Protein AF-A0A968GTZ2-F1 (afdb_monome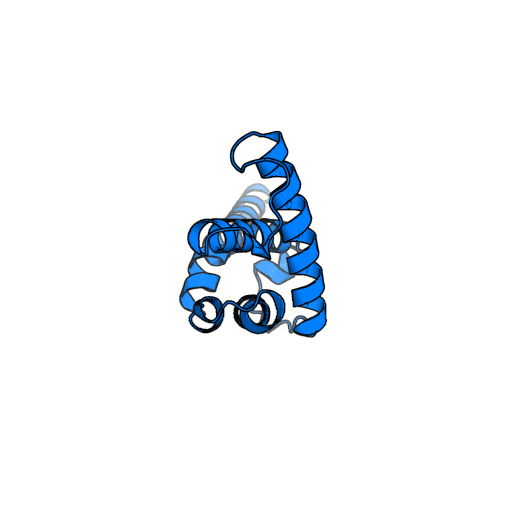r_lite)

Structure (mmCIF, N/CA/C/O backbone):
data_AF-A0A968GTZ2-F1
#
_entry.id   AF-A0A968GTZ2-F1
#
loop_
_atom_site.group_PDB
_atom_site.id
_atom_site.type_symbol
_atom_site.label_atom_id
_atom_site.label_alt_id
_atom_site.label_comp_id
_atom_site.label_asym_id
_atom_site.label_entity_id
_atom_site.label_seq_id
_atom_site.pdbx_PDB_ins_code
_atom_site.Cartn_x
_atom_site.Cartn_y
_atom_site.Cartn_z
_atom_site.occupancy
_atom_site.B_iso_or_equiv
_atom_site.auth_seq_id
_atom_site.auth_comp_id
_atom_site.auth_asym_id
_atom_site.auth_atom_id
_atom_site.pdbx_PDB_model_num
ATOM 1 N N . MET A 1 1 ? 6.478 -4.112 -21.684 1.00 67.38 1 MET A N 1
ATOM 2 C CA . MET A 1 1 ?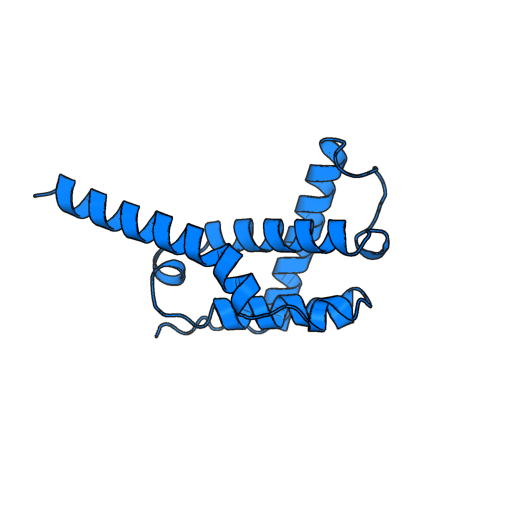 5.601 -3.936 -20.513 1.00 67.38 1 MET A CA 1
ATOM 3 C C . MET A 1 1 ? 5.229 -5.299 -19.947 1.00 67.38 1 MET A C 1
ATOM 5 O O . MET A 1 1 ? 4.603 -6.081 -20.654 1.00 67.38 1 MET A O 1
ATOM 9 N N . ILE A 1 2 ? 5.648 -5.604 -18.718 1.00 79.19 2 ILE A N 1
ATOM 10 C CA . ILE A 1 2 ? 5.171 -6.795 -18.001 1.00 79.19 2 ILE A CA 1
ATOM 11 C C . ILE A 1 2 ? 3.845 -6.413 -17.343 1.00 79.19 2 ILE A C 1
ATOM 13 O O . ILE A 1 2 ? 3.780 -5.457 -16.573 1.00 79.19 2 ILE A O 1
ATOM 17 N N . GLU A 1 3 ? 2.774 -7.129 -17.666 1.00 84.31 3 GLU A N 1
ATOM 18 C CA . GLU A 1 3 ? 1.468 -6.890 -17.057 1.00 84.31 3 GLU A CA 1
ATOM 19 C C . GLU A 1 3 ? 1.305 -7.760 -15.810 1.00 84.31 3 GLU A C 1
ATOM 21 O O . GLU A 1 3 ? 1.295 -8.992 -15.888 1.00 84.31 3 GLU A O 1
ATOM 26 N N . ILE A 1 4 ? 1.154 -7.120 -14.651 1.00 89.25 4 ILE A N 1
ATOM 27 C CA . ILE A 1 4 ? 0.819 -7.810 -13.409 1.00 89.25 4 ILE A CA 1
ATOM 28 C C . ILE A 1 4 ? -0.663 -8.178 -13.486 1.00 89.25 4 ILE A C 1
ATOM 30 O O . ILE A 1 4 ? -1.545 -7.317 -13.434 1.00 89.25 4 ILE A O 1
ATOM 34 N N . LYS A 1 5 ? -0.937 -9.477 -13.618 1.00 90.31 5 LYS A N 1
ATOM 35 C CA . LYS A 1 5 ? -2.290 -10.034 -13.735 1.00 90.31 5 LYS A CA 1
ATOM 36 C C . LYS A 1 5 ? -2.937 -10.210 -12.362 1.00 90.31 5 LYS A C 1
ATOM 38 O O . LYS A 1 5 ? -3.133 -11.329 -11.897 1.00 90.31 5 LYS A O 1
ATOM 43 N N . ILE A 1 6 ? -3.260 -9.094 -11.714 1.00 92.44 6 ILE A N 1
ATOM 44 C CA . ILE A 1 6 ? -4.011 -9.065 -10.456 1.00 92.44 6 ILE A CA 1
ATOM 45 C C . ILE A 1 6 ? -5.239 -8.168 -10.603 1.00 92.44 6 ILE A C 1
ATOM 47 O O . ILE A 1 6 ? -5.177 -7.095 -11.200 1.00 92.44 6 ILE A O 1
ATOM 51 N N . THR A 1 7 ? -6.372 -8.616 -10.066 1.00 94.75 7 THR A N 1
ATOM 52 C CA . THR A 1 7 ? -7.580 -7.785 -10.023 1.00 94.75 7 THR A CA 1
ATOM 53 C C . THR A 1 7 ? -7.464 -6.737 -8.915 1.00 94.75 7 THR A C 1
ATOM 55 O O . THR A 1 7 ? -6.766 -6.951 -7.920 1.00 94.75 7 THR A O 1
ATOM 58 N N . ILE A 1 8 ? -8.182 -5.618 -9.050 1.00 95.38 8 ILE A N 1
ATOM 59 C CA . ILE A 1 8 ? -8.231 -4.595 -7.994 1.00 95.38 8 ILE A CA 1
ATOM 60 C C . ILE A 1 8 ? -8.798 -5.170 -6.693 1.00 95.38 8 ILE A C 1
ATOM 62 O O . ILE A 1 8 ? -8.288 -4.843 -5.628 1.00 95.38 8 ILE A O 1
ATOM 66 N N . ASP A 1 9 ? -9.775 -6.076 -6.757 1.00 95.31 9 ASP A N 1
ATOM 67 C CA . ASP A 1 9 ? -10.355 -6.696 -5.560 1.00 95.31 9 ASP A CA 1
ATOM 68 C C . ASP A 1 9 ? -9.339 -7.582 -4.823 1.00 95.31 9 ASP A C 1
ATOM 70 O O . ASP A 1 9 ? -9.235 -7.533 -3.596 1.00 95.31 9 ASP A O 1
ATOM 74 N N . THR A 1 10 ? -8.526 -8.348 -5.559 1.00 96.50 10 THR A N 1
ATOM 75 C CA . THR A 1 10 ? -7.441 -9.145 -4.966 1.00 96.50 10 THR A CA 1
ATOM 76 C C . THR A 1 10 ? -6.370 -8.248 -4.344 1.00 96.50 10 THR A C 1
ATOM 78 O O . THR A 1 10 ? -5.948 -8.488 -3.212 1.00 96.50 10 THR A O 1
ATOM 81 N N . ALA A 1 11 ? -5.955 -7.194 -5.052 1.00 96.62 11 ALA A N 1
ATOM 82 C CA . ALA A 1 11 ? -4.983 -6.231 -4.540 1.00 96.62 11 ALA A CA 1
ATOM 83 C C . ALA A 1 11 ? -5.508 -5.495 -3.294 1.00 96.62 11 ALA A C 1
ATOM 85 O O . ALA A 1 11 ? -4.766 -5.280 -2.338 1.00 96.62 11 ALA A O 1
ATOM 86 N N . LEU A 1 12 ? -6.802 -5.170 -3.269 1.00 97.25 12 LEU A N 1
ATOM 87 C CA . LEU A 1 12 ? -7.481 -4.537 -2.142 1.00 97.25 12 LEU A CA 1
ATOM 88 C C . LEU A 1 12 ? -7.523 -5.452 -0.920 1.00 97.25 12 LEU A C 1
ATOM 90 O O . LEU A 1 12 ? -7.217 -5.000 0.182 1.00 97.25 12 LEU A O 1
ATOM 94 N N . SER A 1 13 ? -7.846 -6.735 -1.102 1.00 97.00 13 SER A N 1
ATOM 95 C CA . SER A 1 13 ? -7.802 -7.714 -0.011 1.00 97.00 13 SER A CA 1
ATOM 96 C C . SER A 1 13 ? -6.397 -7.816 0.586 1.00 97.00 13 SER A C 1
ATOM 98 O O . SER A 1 13 ? -6.245 -7.752 1.806 1.00 97.00 13 SER A O 1
ATOM 100 N N . LEU A 1 14 ? -5.370 -7.910 -0.267 1.00 96.31 14 LEU A N 1
ATOM 101 C CA . LEU A 1 14 ? -3.974 -7.954 0.170 1.00 96.31 14 LEU A CA 1
ATOM 102 C C . LEU A 1 14 ? -3.597 -6.691 0.955 1.00 96.31 14 LEU A C 1
ATOM 104 O O . LEU A 1 14 ? -3.032 -6.784 2.045 1.00 96.31 14 LEU A O 1
ATOM 108 N N . LEU A 1 15 ? -3.949 -5.515 0.429 1.00 97.31 15 LEU A N 1
ATOM 109 C CA . LEU A 1 15 ? -3.671 -4.242 1.083 1.00 97.31 15 LEU A CA 1
ATOM 110 C C . LEU A 1 15 ? -4.354 -4.159 2.452 1.00 97.31 15 LEU A C 1
ATOM 112 O O . LEU A 1 15 ? -3.705 -3.790 3.424 1.00 97.31 15 LEU A O 1
ATOM 116 N N . LEU A 1 16 ? -5.625 -4.551 2.566 1.00 97.50 16 LEU A N 1
ATOM 117 C CA . LEU A 1 16 ? -6.355 -4.537 3.838 1.00 97.50 16 LEU A CA 1
ATOM 118 C C . LEU A 1 16 ? -5.712 -5.438 4.895 1.00 97.50 16 LEU A C 1
ATOM 120 O O . LEU A 1 16 ? -5.664 -5.071 6.071 1.00 97.50 16 LEU A O 1
ATOM 124 N N . ASP A 1 17 ? -5.208 -6.604 4.506 1.00 96.62 17 ASP A N 1
ATOM 125 C CA . ASP A 1 17 ? -4.538 -7.504 5.444 1.00 96.62 17 ASP A CA 1
ATOM 126 C C . ASP A 1 17 ? -3.188 -6.946 5.899 1.00 96.62 17 ASP A C 1
ATOM 128 O O . ASP A 1 17 ? -2.878 -6.982 7.096 1.00 96.62 17 ASP A O 1
ATOM 132 N N . ARG A 1 18 ? -2.433 -6.324 4.985 1.00 96.94 18 ARG A N 1
ATOM 133 C CA . ARG A 1 18 ? -1.208 -5.584 5.326 1.00 96.94 18 ARG A CA 1
ATOM 134 C C . ARG A 1 18 ? -1.498 -4.398 6.242 1.00 96.94 18 ARG A C 1
ATOM 136 O O . ARG A 1 18 ? -0.822 -4.244 7.255 1.00 96.94 18 ARG A O 1
ATOM 143 N N . MET A 1 19 ? -2.572 -3.656 5.984 1.00 97.75 19 MET A N 1
ATOM 144 C CA . MET A 1 19 ? -3.029 -2.561 6.838 1.00 97.75 19 MET A CA 1
ATOM 145 C C . MET A 1 19 ? -3.382 -3.039 8.253 1.00 97.75 19 MET A C 1
ATOM 147 O O . MET A 1 19 ? -2.976 -2.432 9.243 1.00 97.75 19 MET A O 1
ATOM 151 N N . LYS A 1 20 ? -4.110 -4.153 8.393 1.00 96.62 20 LYS A N 1
ATOM 152 C CA . LYS A 1 20 ? -4.428 -4.723 9.716 1.00 96.62 20 LYS A CA 1
ATOM 153 C C . LYS A 1 20 ? -3.173 -5.173 10.462 1.00 96.62 20 LYS A C 1
ATOM 155 O O . LYS A 1 20 ? -3.120 -5.050 11.687 1.00 96.62 20 LYS A O 1
ATOM 160 N N . PHE A 1 21 ? -2.190 -5.725 9.753 1.00 96.00 21 PHE A N 1
ATOM 161 C CA . PHE A 1 21 ? -0.908 -6.103 10.340 1.00 96.00 21 PHE A CA 1
ATOM 162 C C . PHE A 1 21 ? -0.142 -4.872 10.841 1.00 96.00 21 PHE A C 1
ATOM 164 O O . PHE A 1 21 ? 0.242 -4.829 12.011 1.00 96.00 21 PHE A O 1
ATOM 171 N N . GLU A 1 22 ? -0.015 -3.846 10.001 1.00 97.06 22 GLU A N 1
ATOM 172 C CA . GLU A 1 22 ? 0.660 -2.591 10.336 1.00 97.06 22 GLU A CA 1
ATOM 173 C C . GLU A 1 22 ? -0.024 -1.865 11.505 1.00 97.06 22 GLU A C 1
ATOM 175 O O . GLU A 1 22 ? 0.639 -1.393 12.429 1.00 97.06 22 GLU A O 1
ATOM 180 N N . LEU A 1 23 ? -1.363 -1.858 11.546 1.00 97.44 23 LEU A N 1
ATOM 181 C CA . LEU A 1 23 ? -2.126 -1.311 12.672 1.00 97.44 23 LEU A CA 1
ATOM 182 C C . LEU A 1 23 ? -1.730 -1.976 13.994 1.00 97.44 23 LEU A C 1
ATOM 184 O O . LEU A 1 23 ? -1.453 -1.289 14.978 1.00 97.44 23 LEU A O 1
ATOM 188 N N . LYS A 1 24 ? -1.681 -3.313 14.015 1.00 96.56 24 LYS A N 1
ATOM 189 C CA . LYS A 1 24 ? -1.284 -4.076 15.205 1.00 96.56 24 LYS A CA 1
ATOM 190 C C . LYS A 1 24 ? 0.148 -3.749 15.620 1.00 96.56 24 LYS A C 1
ATOM 192 O O . LYS A 1 24 ? 0.421 -3.661 16.815 1.00 96.56 24 LYS A O 1
ATOM 197 N N . LEU A 1 25 ? 1.056 -3.575 14.661 1.00 96.00 25 LEU A N 1
ATOM 198 C CA . LEU A 1 25 ? 2.453 -3.240 14.925 1.00 96.00 25 LEU A CA 1
ATOM 199 C C . LEU A 1 25 ? 2.587 -1.838 15.538 1.00 96.00 25 LEU A C 1
ATOM 201 O O . LEU A 1 25 ? 3.179 -1.695 16.608 1.00 96.00 25 LEU A O 1
ATOM 205 N N . ARG A 1 26 ? 1.938 -0.829 14.947 1.00 96.19 26 ARG A N 1
ATOM 206 C CA . ARG A 1 26 ? 1.922 0.548 15.474 1.00 96.19 26 ARG A CA 1
ATOM 207 C C . ARG A 1 26 ? 1.246 0.663 16.835 1.00 96.19 26 ARG A C 1
ATOM 209 O O . ARG A 1 26 ? 1.685 1.453 17.668 1.00 96.19 26 ARG A O 1
ATOM 216 N N . GLN A 1 27 ? 0.200 -0.127 17.082 1.00 96.31 27 GLN A N 1
ATOM 217 C CA . GLN A 1 27 ? -0.425 -0.211 18.403 1.00 96.31 27 GLN A CA 1
ATOM 218 C C . GLN A 1 27 ? 0.549 -0.775 19.434 1.00 96.31 27 GLN A C 1
ATOM 220 O O . GLN A 1 27 ? 0.766 -0.141 20.462 1.00 96.31 27 GLN A O 1
ATOM 225 N N . LYS A 1 28 ? 1.213 -1.900 19.133 1.00 96.06 28 LYS A N 1
ATOM 226 C CA . LYS A 1 28 ? 2.227 -2.497 20.021 1.00 96.06 28 LYS A CA 1
ATOM 227 C C . LYS A 1 28 ? 3.373 -1.537 20.351 1.00 96.06 28 LYS A C 1
ATOM 229 O O . LYS A 1 28 ? 3.879 -1.568 21.465 1.00 96.06 28 LYS A O 1
ATOM 234 N N . GLN A 1 29 ? 3.762 -0.686 19.405 1.00 95.56 29 GLN A N 1
ATOM 235 C CA . GLN A 1 29 ? 4.807 0.328 19.590 1.00 95.56 29 GLN A CA 1
ATOM 236 C C . GLN A 1 29 ? 4.322 1.596 20.315 1.00 95.56 29 GLN A C 1
ATOM 238 O O . GLN A 1 29 ? 5.119 2.493 20.570 1.00 95.56 29 GLN A O 1
ATOM 243 N N . GLY A 1 30 ? 3.028 1.707 20.631 1.00 93.56 30 GLY A N 1
ATOM 244 C CA . GLY A 1 30 ? 2.449 2.886 21.281 1.00 93.56 30 GLY A CA 1
ATOM 245 C C . GLY A 1 30 ? 2.254 4.098 20.363 1.00 93.56 30 GLY A C 1
ATOM 246 O O . GLY A 1 30 ? 1.849 5.153 20.843 1.00 93.56 30 GLY A O 1
ATOM 247 N N . VAL A 1 31 ? 2.495 3.959 19.053 1.00 94.31 31 VAL A N 1
ATOM 248 C CA . VAL A 1 31 ? 2.291 5.026 18.053 1.00 94.31 31 VAL A CA 1
ATOM 249 C C . VAL A 1 31 ? 0.801 5.309 17.858 1.00 94.31 31 VAL A C 1
ATOM 251 O O . VAL A 1 31 ? 0.390 6.458 17.711 1.00 94.31 31 VAL A O 1
ATOM 254 N N . LEU A 1 32 ? -0.022 4.257 17.878 1.00 93.75 32 LEU A N 1
ATOM 255 C CA . LEU A 1 32 ? -1.480 4.350 17.830 1.00 93.75 32 LEU A CA 1
ATOM 256 C C . LEU A 1 32 ? -2.089 3.789 19.114 1.00 93.75 32 LEU A C 1
ATOM 258 O O . LEU A 1 32 ? -1.567 2.845 19.709 1.00 93.75 32 LEU A O 1
ATOM 262 N N . LYS A 1 33 ? -3.233 4.343 19.535 1.00 91.25 33 LYS A N 1
ATOM 263 C CA . LYS A 1 33 ? -3.945 3.831 20.713 1.00 91.25 33 LYS A CA 1
ATOM 264 C C . LYS A 1 33 ? -4.396 2.389 20.475 1.00 91.25 33 LYS A C 1
ATOM 266 O O . LYS A 1 33 ? -4.917 2.050 19.408 1.00 91.25 33 LYS A O 1
ATOM 271 N N . HIS A 1 34 ? -4.227 1.561 21.500 1.00 90.69 34 HIS A N 1
ATOM 272 C CA . HIS A 1 34 ? -4.693 0.179 21.498 1.00 90.69 34 HIS A CA 1
ATOM 273 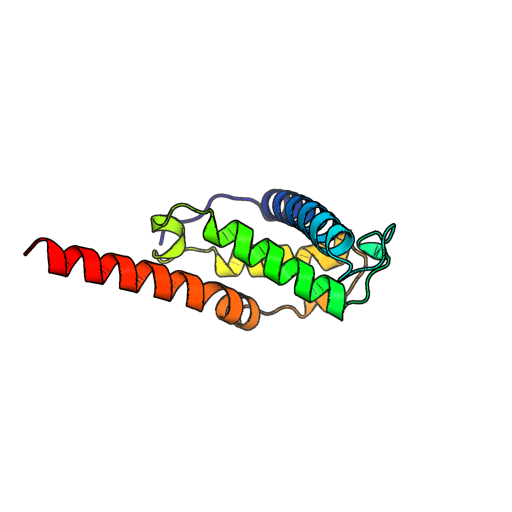C C . HIS A 1 34 ? -6.218 0.106 21.339 1.00 90.69 34 HIS A C 1
ATOM 275 O O . HIS A 1 34 ? -6.946 0.975 21.816 1.00 90.69 34 HIS A O 1
ATOM 281 N N . GLY A 1 35 ? -6.695 -0.945 20.669 1.00 89.00 35 GLY A N 1
ATOM 282 C CA . GLY A 1 35 ? -8.125 -1.224 20.500 1.00 89.00 35 GLY A CA 1
ATOM 283 C C . GLY A 1 35 ? -8.820 -0.446 19.378 1.00 89.00 35 GLY A C 1
ATOM 284 O O . GLY A 1 35 ? -9.953 -0.780 19.039 1.00 89.00 35 GLY A O 1
ATOM 285 N N . LEU A 1 36 ? -8.156 0.537 18.757 1.00 92.44 36 LEU A N 1
ATOM 286 C CA . LEU A 1 36 ? -8.684 1.206 17.566 1.00 92.44 36 LEU A CA 1
ATOM 287 C C . LEU A 1 36 ? -8.757 0.235 16.383 1.00 92.44 36 LEU A C 1
ATOM 289 O O . LEU A 1 36 ? -7.829 -0.545 16.154 1.00 92.44 36 LEU A O 1
ATOM 293 N N . ARG A 1 37 ? -9.845 0.317 15.613 1.00 93.81 37 ARG A N 1
ATOM 294 C CA . ARG A 1 37 ? -9.985 -0.317 14.295 1.00 93.81 37 ARG A CA 1
ATOM 295 C C . ARG A 1 37 ? -9.658 0.689 13.198 1.00 93.81 37 ARG A C 1
ATOM 297 O O . ARG A 1 37 ? -9.631 1.891 13.452 1.00 93.81 37 ARG A O 1
ATOM 304 N N . LEU A 1 38 ? -9.461 0.202 11.971 1.00 94.25 38 LEU A N 1
ATOM 305 C CA . LEU A 1 38 ? -9.202 1.059 10.807 1.00 94.25 38 LEU A CA 1
ATOM 306 C C . LEU A 1 38 ? -10.289 2.135 10.647 1.00 94.25 38 LEU A C 1
ATOM 308 O O . LEU A 1 38 ? -9.964 3.300 10.459 1.00 94.25 38 LEU A O 1
ATOM 312 N N . GLU A 1 39 ? -11.566 1.786 10.828 1.00 92.06 39 GLU A N 1
ATOM 313 C CA . GLU A 1 39 ? -12.684 2.741 10.715 1.00 92.06 39 GLU A CA 1
ATOM 314 C C . GLU A 1 39 ? -12.600 3.914 11.714 1.00 92.06 39 GLU A C 1
ATOM 316 O O . GLU A 1 39 ? -13.127 4.999 11.452 1.00 92.06 39 GLU A O 1
ATOM 321 N N . ASN A 1 40 ? -11.944 3.701 12.861 1.00 92.25 40 ASN A N 1
ATOM 322 C CA . ASN A 1 40 ? -11.845 4.677 13.948 1.00 92.25 40 ASN A CA 1
ATOM 323 C C . ASN A 1 40 ? -10.664 5.644 13.794 1.00 92.25 40 ASN A C 1
ATOM 325 O O . ASN A 1 40 ? -10.536 6.575 14.587 1.00 92.25 40 ASN A O 1
ATOM 329 N N . LEU A 1 41 ? -9.778 5.404 12.829 1.00 93.88 41 LEU A N 1
ATOM 330 C CA . LEU A 1 41 ? -8.601 6.231 12.608 1.00 93.88 41 LEU A CA 1
ATOM 331 C C . LEU A 1 41 ? -8.959 7.510 11.843 1.00 93.88 41 LEU A C 1
ATOM 333 O O . LEU A 1 41 ? -9.881 7.539 11.025 1.00 93.88 41 LEU A O 1
ATOM 337 N N . SER A 1 42 ? -8.198 8.576 12.102 1.00 94.25 42 SER A N 1
ATOM 338 C CA . SER A 1 42 ? -8.269 9.784 11.283 1.00 94.25 42 SER A CA 1
ATOM 339 C C . SER A 1 42 ? -7.784 9.477 9.863 1.00 94.25 42 SER A C 1
ATOM 341 O O . SER A 1 42 ? -6.963 8.578 9.670 1.00 94.25 42 SER A O 1
ATOM 343 N N . TYR A 1 43 ? -8.230 10.245 8.863 1.00 94.75 43 TYR A N 1
ATOM 344 C CA . TYR A 1 43 ? -7.734 10.062 7.494 1.00 94.75 43 TYR A CA 1
ATOM 345 C C . TYR A 1 43 ? -6.204 10.185 7.417 1.00 94.75 43 TYR A C 1
ATOM 347 O O . TYR A 1 43 ? -5.560 9.404 6.725 1.00 94.75 43 TYR A O 1
ATOM 355 N N . LYS A 1 44 ? -5.612 11.103 8.194 1.00 94.62 44 LYS A N 1
ATOM 356 C CA . LYS A 1 44 ? -4.156 11.275 8.291 1.00 94.62 44 LYS A CA 1
ATOM 357 C C . LYS A 1 44 ? -3.454 10.002 8.774 1.00 94.62 44 LYS A C 1
ATOM 359 O O . LYS A 1 44 ? -2.430 9.617 8.218 1.00 94.62 44 LYS A O 1
ATOM 364 N N . ASP A 1 45 ? -3.990 9.340 9.794 1.00 95.25 45 ASP A N 1
ATOM 365 C CA . ASP A 1 45 ? -3.400 8.097 10.302 1.00 95.25 45 ASP A CA 1
ATOM 366 C C . ASP A 1 45 ? -3.630 6.937 9.332 1.00 95.25 45 ASP A C 1
ATOM 368 O O . ASP A 1 45 ? -2.731 6.123 9.118 1.00 95.25 45 ASP A O 1
ATOM 372 N N . LEU A 1 46 ? -4.810 6.890 8.707 1.00 96.12 46 LEU A N 1
ATOM 373 C CA . LEU A 1 46 ? -5.154 5.890 7.705 1.00 96.12 46 LEU A CA 1
ATOM 374 C C . LEU A 1 46 ? -4.244 5.961 6.488 1.00 96.12 46 LEU A C 1
ATOM 376 O O . LEU A 1 46 ? -3.708 4.931 6.094 1.00 96.12 46 LEU A O 1
ATOM 380 N N . ILE A 1 47 ? -4.042 7.143 5.904 1.00 96.69 47 ILE A N 1
ATOM 381 C CA . ILE A 1 47 ? -3.211 7.271 4.707 1.00 96.69 47 ILE A CA 1
ATOM 382 C C . ILE A 1 47 ? -1.754 6.899 5.002 1.00 96.69 47 ILE A C 1
ATOM 384 O O . ILE A 1 47 ? -1.164 6.145 4.239 1.00 96.69 47 ILE A O 1
ATOM 388 N N . ASN A 1 48 ? -1.213 7.283 6.164 1.00 96.06 48 ASN A N 1
ATOM 389 C CA . ASN A 1 48 ? 0.133 6.874 6.587 1.00 96.06 48 ASN A CA 1
ATOM 390 C C . ASN A 1 48 ? 0.267 5.354 6.765 1.00 96.06 48 ASN A C 1
ATOM 392 O O . ASN A 1 48 ? 1.354 4.790 6.644 1.00 96.06 48 ASN A O 1
ATOM 396 N N . LEU A 1 49 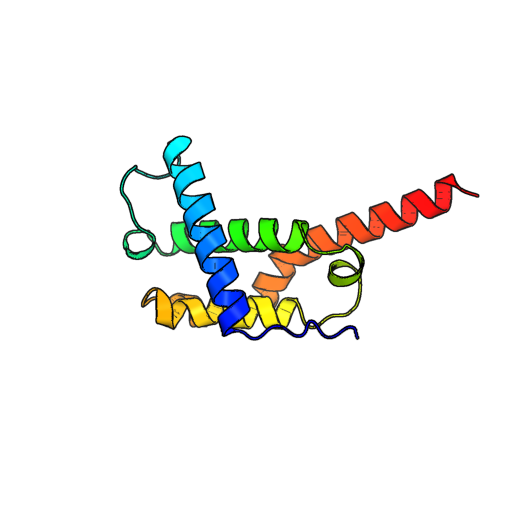? -0.820 4.691 7.152 1.00 96.94 49 LEU A N 1
ATOM 397 C CA . LEU A 1 49 ? -0.865 3.248 7.331 1.00 96.94 49 LEU A CA 1
ATOM 398 C C . LEU A 1 49 ? -1.007 2.537 5.977 1.00 96.94 49 LEU A C 1
ATOM 400 O O . LEU A 1 49 ? -0.332 1.535 5.744 1.00 96.94 49 LEU A O 1
ATOM 404 N N . VAL A 1 50 ? -1.814 3.088 5.068 1.00 97.81 50 VAL A N 1
ATOM 405 C CA . VAL A 1 50 ? -1.920 2.648 3.670 1.00 97.81 50 VAL A CA 1
ATOM 406 C C . VAL A 1 50 ? -0.570 2.750 2.970 1.00 97.81 50 VAL A C 1
ATOM 408 O O . VAL A 1 50 ? -0.123 1.761 2.404 1.00 97.81 50 VAL A O 1
ATOM 411 N N . GLU A 1 51 ? 0.098 3.901 3.030 1.00 97.50 51 GLU A N 1
ATOM 412 C CA . GLU A 1 51 ? 1.375 4.123 2.342 1.00 97.50 51 GLU A CA 1
ATOM 413 C C . GLU A 1 51 ? 2.471 3.189 2.864 1.00 97.50 51 GLU A C 1
ATOM 415 O O . GLU A 1 51 ? 3.166 2.573 2.061 1.00 97.50 51 GLU A O 1
ATOM 420 N N . ALA A 1 52 ? 2.562 2.981 4.182 1.00 96.81 52 ALA A N 1
ATOM 421 C CA . ALA A 1 52 ? 3.477 1.988 4.749 1.00 96.81 52 ALA A CA 1
ATOM 422 C C . ALA A 1 52 ? 3.140 0.559 4.292 1.00 96.81 52 ALA A C 1
ATOM 424 O O . ALA A 1 52 ? 4.021 -0.200 3.901 1.00 96.81 52 ALA A O 1
ATOM 425 N N . SER A 1 53 ? 1.853 0.208 4.267 1.00 97.75 53 SER A N 1
ATOM 426 C CA . SER A 1 53 ? 1.409 -1.117 3.821 1.00 97.75 53 SER A CA 1
ATOM 427 C C . SER A 1 53 ? 1.708 -1.355 2.340 1.00 97.75 53 SER A C 1
ATOM 429 O O . SER A 1 53 ? 2.121 -2.453 1.968 1.00 97.75 53 SER A O 1
ATOM 431 N N . VAL A 1 54 ? 1.515 -0.343 1.490 1.00 97.62 54 VAL A N 1
ATOM 432 C CA . VAL A 1 54 ? 1.854 -0.392 0.062 1.00 97.62 54 VAL A CA 1
ATOM 433 C C . VAL A 1 54 ? 3.364 -0.511 -0.119 1.00 97.62 54 VAL A C 1
ATOM 435 O O . VAL A 1 54 ? 3.796 -1.379 -0.873 1.00 97.62 54 VAL A O 1
ATOM 438 N N . PHE A 1 55 ? 4.150 0.306 0.587 1.00 95.69 55 PHE A N 1
ATOM 439 C CA . PHE A 1 55 ? 5.611 0.264 0.542 1.00 95.69 55 PHE A CA 1
ATOM 440 C C . PHE A 1 55 ? 6.132 -1.139 0.866 1.00 95.69 55 PHE A C 1
ATOM 442 O O . PHE A 1 55 ? 6.811 -1.741 0.038 1.00 95.69 55 PHE A O 1
ATOM 449 N N . ASP A 1 56 ? 5.726 -1.699 2.008 1.00 93.44 56 ASP A N 1
ATOM 450 C CA . ASP A 1 56 ? 6.096 -3.054 2.424 1.00 93.44 56 ASP A CA 1
ATOM 451 C C . ASP A 1 56 ? 5.715 -4.102 1.378 1.00 93.44 56 ASP A C 1
ATOM 453 O O . ASP A 1 56 ? 6.486 -5.008 1.076 1.00 93.44 56 ASP A O 1
ATOM 457 N N . THR A 1 57 ? 4.502 -3.996 0.832 1.00 94.31 57 THR A N 1
ATOM 458 C CA . THR A 1 57 ? 4.000 -4.964 -0.147 1.00 94.31 57 THR A CA 1
ATOM 459 C C . THR A 1 57 ? 4.832 -4.928 -1.419 1.00 94.31 57 THR A C 1
ATOM 461 O O . THR A 1 57 ? 5.205 -5.980 -1.930 1.00 94.31 57 THR A O 1
ATOM 464 N N . VAL A 1 58 ? 5.134 -3.730 -1.924 1.00 94.44 58 VAL A N 1
ATOM 465 C CA . VAL A 1 58 ? 5.933 -3.562 -3.140 1.00 94.44 58 VAL A CA 1
ATOM 466 C C . VAL A 1 58 ? 7.373 -3.992 -2.915 1.00 94.44 58 VAL A C 1
ATOM 468 O O . VAL A 1 58 ? 7.935 -4.654 -3.778 1.00 94.44 58 VAL A O 1
ATOM 471 N N . PHE A 1 59 ? 7.951 -3.692 -1.754 1.00 92.00 59 PHE A N 1
ATOM 472 C CA . PHE A 1 59 ? 9.317 -4.090 -1.420 1.00 92.00 59 PHE A CA 1
ATOM 473 C C . PHE A 1 59 ? 9.509 -5.618 -1.394 1.00 92.00 59 PHE A C 1
ATOM 475 O O . PHE A 1 59 ? 10.614 -6.108 -1.604 1.00 92.00 59 PHE A O 1
ATOM 482 N N . LEU A 1 60 ? 8.433 -6.376 -1.165 1.00 91.19 60 LEU A N 1
ATOM 483 C CA . LEU A 1 60 ? 8.432 -7.842 -1.182 1.00 91.19 60 LEU A CA 1
ATOM 484 C C . LEU A 1 60 ? 8.151 -8.452 -2.565 1.00 91.19 60 LEU A C 1
ATOM 486 O O . LEU A 1 60 ? 8.133 -9.678 -2.694 1.00 91.19 60 LEU A O 1
ATOM 490 N N . LEU A 1 61 ? 7.902 -7.640 -3.595 1.00 92.44 61 LEU A N 1
ATOM 491 C CA . LEU A 1 61 ? 7.706 -8.150 -4.948 1.00 92.44 61 LEU A CA 1
ATOM 492 C C . LEU A 1 61 ? 9.032 -8.634 -5.558 1.00 92.44 61 LEU A C 1
ATOM 494 O O . LEU A 1 61 ? 10.103 -8.136 -5.211 1.00 92.44 61 LEU A O 1
ATOM 498 N N . PRO A 1 62 ? 8.975 -9.572 -6.519 1.00 91.94 62 PRO A N 1
ATOM 499 C CA . PRO A 1 62 ? 10.113 -9.877 -7.375 1.00 91.94 62 PRO A CA 1
ATOM 500 C C . PRO A 1 62 ? 10.703 -8.606 -7.992 1.00 91.94 62 PRO A C 1
ATOM 502 O O . PRO A 1 62 ? 9.965 -7.797 -8.557 1.00 91.94 62 PRO A O 1
ATOM 505 N N . VAL A 1 63 ? 12.031 -8.466 -7.926 1.00 90.81 63 VAL A N 1
ATOM 506 C CA . VAL A 1 63 ? 12.759 -7.276 -8.399 1.00 90.81 63 VAL A CA 1
ATOM 507 C C . VAL A 1 63 ? 12.382 -6.919 -9.837 1.00 90.81 63 VAL A C 1
ATOM 509 O O . VAL A 1 63 ? 12.121 -5.754 -10.119 1.00 90.81 63 VAL A O 1
ATOM 512 N N . ASP A 1 64 ? 12.239 -7.912 -10.716 1.00 89.06 64 ASP A N 1
ATOM 513 C CA . ASP A 1 64 ? 11.868 -7.701 -12.120 1.00 89.06 64 ASP A CA 1
ATOM 514 C C . ASP A 1 64 ? 10.508 -7.005 -12.288 1.00 89.06 64 ASP A C 1
ATOM 516 O O . ASP A 1 64 ? 10.323 -6.241 -13.233 1.00 89.06 64 ASP A O 1
ATOM 520 N N . LEU A 1 65 ? 9.553 -7.223 -11.374 1.00 90.44 65 LEU A N 1
ATOM 521 C CA . LEU A 1 65 ? 8.244 -6.553 -11.403 1.00 90.44 65 LEU A CA 1
ATOM 522 C C . LEU A 1 65 ? 8.312 -5.098 -10.925 1.00 90.44 65 LEU A C 1
ATOM 524 O O . LEU A 1 65 ? 7.444 -4.299 -11.280 1.00 90.44 65 LEU A O 1
ATOM 528 N N . ILE A 1 66 ? 9.321 -4.770 -10.119 1.00 90.50 66 ILE A N 1
ATOM 529 C CA . ILE A 1 66 ? 9.557 -3.431 -9.577 1.00 90.50 66 ILE A CA 1
ATOM 530 C C . ILE A 1 66 ? 10.354 -2.587 -10.579 1.00 90.50 66 ILE A C 1
ATOM 532 O O . ILE A 1 66 ? 10.062 -1.408 -10.764 1.00 90.50 66 ILE A O 1
ATOM 536 N N . THR A 1 67 ? 11.374 -3.171 -11.212 1.00 88.50 67 THR A N 1
ATOM 537 C CA . THR A 1 67 ? 12.334 -2.445 -12.059 1.00 88.50 67 THR A CA 1
ATOM 538 C C . THR A 1 67 ? 11.918 -2.363 -13.525 1.00 88.50 67 THR A C 1
ATOM 540 O O . THR A 1 67 ? 12.374 -1.456 -14.226 1.00 88.50 67 THR A O 1
ATOM 543 N N . SER A 1 68 ? 11.051 -3.268 -13.990 1.00 87.31 68 SER A N 1
ATOM 544 C CA . SER A 1 68 ? 10.496 -3.236 -15.345 1.00 87.31 68 SER A CA 1
ATOM 545 C C . SER A 1 68 ? 9.356 -2.229 -15.480 1.00 87.31 68 SER A C 1
ATOM 547 O O . SER A 1 68 ? 8.673 -1.878 -14.521 1.00 87.31 68 SER A O 1
ATOM 549 N N . GLU A 1 69 ? 9.068 -1.824 -16.716 1.00 85.94 69 GLU A N 1
ATOM 550 C CA . GLU A 1 69 ? 7.840 -1.093 -17.017 1.00 85.94 69 GLU A CA 1
ATOM 551 C C . GLU A 1 69 ? 6.618 -2.012 -16.827 1.00 85.94 69 GLU A C 1
ATOM 553 O O . GLU A 1 69 ? 6.391 -2.945 -17.612 1.00 85.94 69 GLU A O 1
ATOM 558 N N . THR A 1 70 ? 5.840 -1.748 -15.775 1.00 89.94 70 THR A N 1
ATOM 559 C CA . THR A 1 70 ? 4.635 -2.502 -15.404 1.00 89.94 70 THR A CA 1
ATOM 560 C C . THR A 1 70 ? 3.437 -1.588 -15.143 1.00 89.94 70 THR A C 1
ATOM 562 O O . THR A 1 70 ? 3.553 -0.365 -15.062 1.00 89.94 70 THR A O 1
ATOM 565 N N . ASN A 1 71 ? 2.261 -2.193 -14.974 1.00 93.81 71 ASN A N 1
ATOM 566 C CA . ASN A 1 71 ? 1.029 -1.521 -14.552 1.00 93.81 71 ASN A CA 1
ATOM 567 C C . ASN A 1 71 ? 0.917 -1.337 -13.017 1.00 93.81 71 ASN A C 1
ATOM 569 O O . ASN A 1 71 ? -0.173 -1.054 -12.509 1.00 93.81 71 ASN A O 1
ATOM 573 N N . LEU A 1 72 ? 2.012 -1.502 -12.259 1.00 94.56 72 LEU A N 1
ATOM 574 C CA . LEU A 1 72 ? 2.010 -1.492 -10.790 1.00 94.56 72 LEU A CA 1
ATOM 575 C C . LEU A 1 72 ? 1.458 -0.187 -10.201 1.00 94.56 72 LEU A C 1
ATOM 577 O O . LEU A 1 72 ? 0.624 -0.214 -9.298 1.00 94.56 72 LEU A O 1
ATOM 581 N N . ILE A 1 73 ? 1.869 0.962 -10.741 1.00 95.94 73 ILE A N 1
ATOM 582 C CA . ILE A 1 73 ? 1.408 2.277 -10.274 1.00 95.94 73 ILE A CA 1
ATOM 583 C C . ILE A 1 73 ? -0.111 2.418 -10.446 1.00 95.94 73 ILE A C 1
ATOM 585 O O . ILE A 1 73 ? -0.794 2.962 -9.574 1.00 95.94 73 ILE A O 1
ATOM 589 N N . GLN A 1 74 ? -0.658 1.915 -11.553 1.00 96.31 74 GLN A N 1
ATOM 590 C CA . GLN A 1 74 ? -2.088 1.941 -11.845 1.00 96.31 74 GLN A CA 1
ATOM 591 C C . GLN A 1 74 ? -2.850 1.013 -10.896 1.00 96.31 74 GLN A C 1
ATOM 593 O O . GLN A 1 74 ? -3.881 1.422 -10.362 1.00 96.31 74 GLN A O 1
ATOM 598 N N . ILE A 1 75 ? -2.318 -0.187 -10.631 1.00 96.75 75 ILE A N 1
ATOM 599 C CA . ILE A 1 75 ? -2.882 -1.125 -9.652 1.00 96.75 75 ILE A CA 1
ATOM 600 C C . ILE A 1 75 ? -2.927 -0.476 -8.270 1.00 96.75 75 ILE A C 1
ATOM 602 O O . ILE A 1 75 ? -3.990 -0.449 -7.654 1.00 96.75 75 ILE A O 1
ATOM 606 N N . ILE A 1 76 ? -1.820 0.104 -7.798 1.00 97.50 76 ILE A N 1
ATOM 607 C CA . ILE A 1 76 ? -1.751 0.777 -6.492 1.00 97.50 76 ILE A CA 1
ATOM 608 C C . ILE A 1 76 ? -2.764 1.917 -6.429 1.00 97.50 76 ILE A C 1
ATOM 610 O O . ILE A 1 76 ? -3.569 1.975 -5.504 1.00 97.50 76 ILE A O 1
ATOM 614 N N . THR A 1 77 ? -2.779 2.789 -7.439 1.00 98.19 77 THR A N 1
ATOM 615 C CA . THR A 1 77 ? -3.710 3.925 -7.489 1.00 98.19 77 THR A CA 1
ATOM 616 C C . THR A 1 77 ? -5.166 3.459 -7.430 1.00 98.19 77 THR A C 1
ATOM 618 O O . THR A 1 77 ? -5.952 3.984 -6.642 1.00 98.19 77 THR A O 1
ATOM 621 N N . GLY A 1 78 ? -5.531 2.456 -8.235 1.00 97.88 78 GLY A N 1
ATOM 622 C CA . GLY A 1 78 ? -6.877 1.881 -8.244 1.00 97.88 78 GLY A CA 1
ATOM 623 C C . GLY A 1 78 ? -7.245 1.222 -6.916 1.00 97.88 78 GLY A C 1
ATOM 624 O O . GLY A 1 78 ? -8.349 1.420 -6.414 1.00 97.88 78 GLY A O 1
ATOM 625 N N . THR A 1 79 ? -6.299 0.506 -6.312 1.00 98.19 79 THR A N 1
ATOM 626 C CA . THR A 1 79 ? -6.478 -0.203 -5.039 1.00 98.19 79 THR A CA 1
ATOM 627 C C . THR A 1 79 ? -6.677 0.765 -3.877 1.00 98.19 79 THR A C 1
ATOM 629 O O . THR A 1 79 ? -7.614 0.606 -3.098 1.00 98.19 79 THR A O 1
ATOM 632 N N . VAL A 1 80 ? -5.853 1.815 -3.785 1.00 98.19 80 VAL A N 1
ATOM 633 C CA . VAL A 1 80 ? -5.994 2.840 -2.740 1.00 98.19 80 VAL A CA 1
ATOM 634 C C . VAL A 1 80 ? -7.321 3.580 -2.893 1.00 98.19 80 VAL A C 1
ATOM 636 O O . VAL A 1 80 ? -8.025 3.771 -1.908 1.00 98.19 80 VAL A O 1
ATOM 639 N N . ARG A 1 81 ? -7.736 3.918 -4.120 1.00 98.31 81 ARG A N 1
ATOM 640 C CA . ARG A 1 81 ? -9.061 4.515 -4.359 1.00 98.31 81 ARG A CA 1
ATOM 641 C C . ARG A 1 81 ? -10.206 3.586 -3.965 1.00 98.31 81 ARG A C 1
ATOM 643 O O . ARG A 1 81 ? -11.221 4.054 -3.456 1.00 98.31 81 ARG A O 1
ATOM 650 N N . ALA A 1 82 ? -10.057 2.277 -4.168 1.00 97.62 82 ALA A N 1
ATOM 651 C CA . ALA A 1 82 ? -11.076 1.297 -3.802 1.00 97.62 82 ALA A CA 1
ATOM 652 C C . ALA A 1 82 ? -11.311 1.218 -2.280 1.00 97.62 82 ALA A C 1
ATOM 654 O O . ALA A 1 82 ? -12.426 0.896 -1.857 1.00 97.62 82 ALA A O 1
ATOM 655 N N . LEU A 1 83 ? -10.331 1.615 -1.453 1.00 97.00 83 LEU A N 1
ATOM 656 C CA . LEU A 1 83 ? -10.516 1.749 -0.001 1.00 97.00 83 LEU A CA 1
ATOM 657 C C . LEU A 1 83 ? -11.617 2.744 0.368 1.00 97.00 83 LEU A C 1
ATOM 659 O O . LEU A 1 83 ? -12.218 2.585 1.429 1.00 97.00 83 LEU A O 1
ATOM 663 N N . ALA A 1 84 ? -11.937 3.714 -0.498 1.00 96.75 84 ALA A N 1
ATOM 664 C CA . ALA A 1 84 ? -13.027 4.655 -0.251 1.00 96.75 84 ALA A CA 1
ATOM 665 C C . ALA A 1 84 ? -14.351 3.937 0.030 1.00 96.75 84 ALA A C 1
ATOM 667 O O . ALA A 1 84 ? -15.086 4.315 0.941 1.00 96.75 84 ALA A O 1
ATOM 668 N N . LYS A 1 85 ? -14.622 2.859 -0.719 1.00 94.62 85 LYS A N 1
ATOM 669 C CA . LYS A 1 85 ? -15.833 2.047 -0.559 1.00 94.62 85 LYS A CA 1
ATOM 670 C C . LYS A 1 85 ? -15.778 1.171 0.689 1.00 94.62 85 LYS A C 1
ATOM 672 O O . LYS A 1 85 ? -16.788 1.033 1.363 1.00 94.62 85 LYS A O 1
ATOM 677 N N . VAL A 1 86 ? -14.615 0.592 0.991 1.00 94.06 86 VAL A N 1
ATOM 678 C CA . VAL A 1 86 ? -14.448 -0.351 2.111 1.00 94.06 86 VAL A CA 1
ATOM 679 C C . VAL A 1 86 ? -14.459 0.356 3.462 1.00 94.06 86 VAL A C 1
ATOM 681 O O . VAL A 1 86 ? -15.043 -0.142 4.416 1.00 94.06 86 VAL A O 1
ATOM 684 N N . LEU A 1 87 ? -13.792 1.506 3.553 1.00 94.62 87 LEU A N 1
ATOM 685 C CA . LEU A 1 87 ? -13.637 2.257 4.798 1.00 94.62 87 LEU A CA 1
ATOM 686 C C . LEU A 1 87 ? -14.665 3.385 4.940 1.00 94.62 87 LEU A C 1
ATOM 688 O O . LEU A 1 87 ? -14.662 4.068 5.962 1.00 94.62 87 LEU A O 1
ATOM 692 N N . HIS A 1 88 ? -15.525 3.583 3.934 1.00 93.81 88 HIS A N 1
ATOM 693 C CA . HIS A 1 88 ? -16.490 4.684 3.855 1.00 93.81 88 HIS A CA 1
ATOM 694 C C . HIS A 1 88 ? -15.824 6.066 4.015 1.00 93.81 88 HIS A C 1
ATOM 696 O O . HIS A 1 88 ? -16.270 6.904 4.797 1.00 93.81 88 HIS A O 1
ATOM 702 N N . ARG A 1 89 ? -14.717 6.284 3.289 1.00 93.88 89 ARG A N 1
ATOM 703 C CA . ARG A 1 89 ? -13.892 7.508 3.326 1.00 93.88 89 ARG A CA 1
ATOM 704 C C . ARG A 1 89 ? -13.640 8.028 1.914 1.00 93.88 89 ARG A C 1
ATOM 706 O O . ARG A 1 89 ? -12.784 7.508 1.198 1.00 93.88 89 ARG A O 1
ATOM 713 N N . GLU A 1 90 ? -14.399 9.034 1.496 1.00 95.56 90 GLU A N 1
ATOM 714 C CA . GLU A 1 90 ? -14.329 9.580 0.135 1.00 95.56 90 GLU A CA 1
ATOM 715 C C . GLU A 1 90 ? -12.978 10.228 -0.187 1.00 95.56 90 GLU A C 1
ATOM 717 O O . GLU A 1 90 ? -12.591 10.291 -1.352 1.00 95.56 90 GLU A O 1
ATOM 722 N N . GLU A 1 91 ? -12.214 10.633 0.830 1.00 96.50 91 GLU A N 1
ATOM 723 C CA . GLU A 1 91 ? -10.889 11.235 0.677 1.00 96.50 91 GLU A CA 1
ATOM 724 C C . GLU A 1 91 ? -9.928 10.342 -0.131 1.00 96.50 91 GLU A C 1
ATOM 726 O O . GLU A 1 91 ? -9.093 10.850 -0.881 1.00 96.50 91 GLU A O 1
ATOM 731 N N . PHE A 1 92 ? -10.086 9.013 -0.065 1.00 97.19 92 PHE A N 1
ATOM 732 C CA . PHE A 1 92 ? -9.283 8.069 -0.850 1.00 97.19 92 PHE A CA 1
ATOM 733 C C . PHE A 1 92 ? -9.522 8.157 -2.361 1.00 97.19 92 PHE A C 1
ATOM 735 O O . PHE A 1 92 ? -8.628 7.812 -3.135 1.00 97.19 92 PHE A O 1
ATOM 742 N N . LEU A 1 93 ? -10.683 8.644 -2.813 1.00 96.94 93 LEU A N 1
ATOM 743 C CA . LEU A 1 93 ? -10.953 8.843 -4.243 1.00 96.94 93 LEU A CA 1
ATOM 744 C C . LEU A 1 93 ? -10.001 9.875 -4.860 1.00 96.94 93 LEU A C 1
ATOM 746 O O . LEU A 1 93 ? -9.701 9.804 -6.054 1.00 96.94 93 LEU A O 1
ATOM 750 N N . LEU A 1 94 ? -9.489 10.795 -4.039 1.00 96.50 94 LEU A N 1
ATOM 751 C C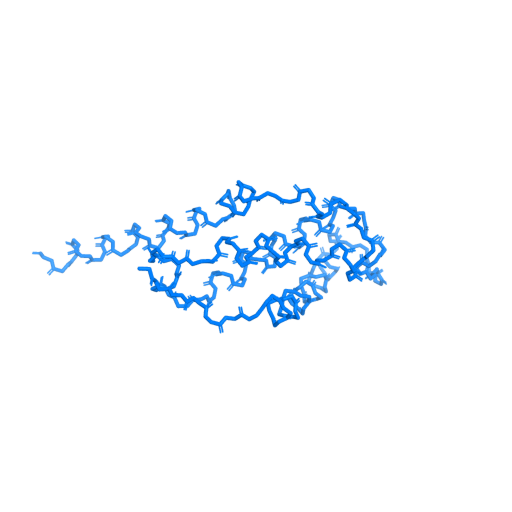A . LEU A 1 94 ? -8.559 11.842 -4.448 1.00 96.50 94 LEU A CA 1
ATOM 752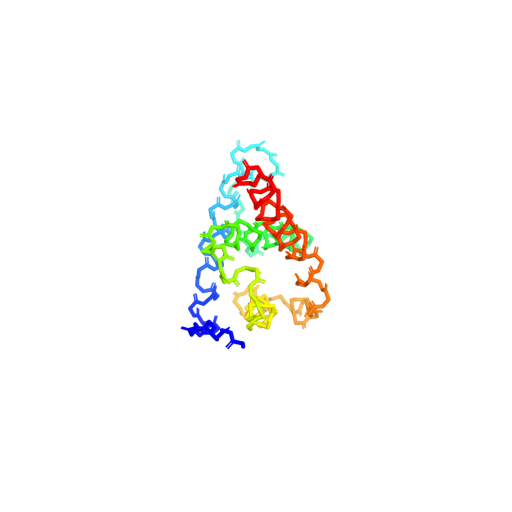 C C . LEU A 1 94 ? -7.114 11.347 -4.572 1.00 96.50 94 LEU A C 1
ATOM 754 O O . LEU A 1 94 ? -6.265 12.096 -5.050 1.00 96.50 94 LEU A O 1
ATOM 758 N N . TYR A 1 95 ? -6.814 10.102 -4.182 1.00 97.69 95 TYR A N 1
ATOM 759 C CA . TYR A 1 95 ? -5.468 9.551 -4.313 1.00 97.69 95 TYR A CA 1
ATOM 760 C C . TYR A 1 95 ? -5.038 9.524 -5.786 1.00 97.69 95 TYR A C 1
ATOM 762 O O . TYR A 1 95 ? -5.787 9.090 -6.665 1.00 97.69 95 TYR A O 1
ATOM 770 N N . THR A 1 96 ? -3.841 10.015 -6.084 1.00 97.38 96 THR A N 1
ATOM 771 C CA . THR A 1 96 ? -3.361 10.236 -7.453 1.00 97.38 96 THR A CA 1
ATOM 772 C C . THR A 1 96 ? -2.239 9.281 -7.833 1.00 97.38 96 THR A C 1
ATOM 774 O O . THR A 1 96 ? -1.460 8.827 -6.998 1.00 97.38 96 THR A O 1
ATOM 777 N N . THR A 1 97 ? -2.080 9.066 -9.138 1.00 97.25 97 THR A N 1
ATOM 778 C CA . THR A 1 97 ? -0.925 8.366 -9.715 1.00 97.25 97 THR A CA 1
ATOM 779 C C . THR A 1 97 ? 0.400 9.006 -9.293 1.00 97.25 97 THR A C 1
ATOM 781 O O . THR A 1 97 ? 1.386 8.306 -9.093 1.00 97.25 97 THR A O 1
ATOM 784 N N . LEU A 1 98 ? 0.435 10.334 -9.123 1.00 97.06 98 LEU A N 1
ATOM 785 C CA . LEU A 1 98 ? 1.626 11.044 -8.656 1.00 97.06 98 LEU A CA 1
ATOM 786 C C . LEU A 1 98 ? 1.990 10.662 -7.215 1.00 97.06 98 LEU A C 1
ATOM 788 O O . LEU A 1 98 ? 3.169 10.526 -6.910 1.00 97.06 98 LEU A O 1
ATOM 792 N N . GLN A 1 99 ? 1.002 10.474 -6.337 1.00 96.88 99 GLN A N 1
ATOM 793 C CA . GLN A 1 99 ? 1.250 10.001 -4.971 1.00 96.88 99 GLN A CA 1
ATOM 794 C C . GLN A 1 99 ? 1.779 8.567 -4.967 1.00 96.88 99 GLN A C 1
ATOM 796 O O . GLN A 1 99 ? 2.780 8.305 -4.307 1.00 96.88 99 GLN A O 1
ATOM 801 N N . ALA A 1 100 ? 1.188 7.677 -5.771 1.00 97.12 100 ALA A N 1
ATOM 802 C CA . ALA A 1 100 ? 1.705 6.319 -5.936 1.00 97.12 100 ALA A CA 1
ATOM 803 C C . ALA A 1 100 ? 3.164 6.327 -6.428 1.00 97.12 100 ALA A C 1
ATOM 805 O O . ALA A 1 100 ? 4.008 5.642 -5.865 1.00 97.12 100 ALA A O 1
ATOM 806 N N . ARG A 1 101 ? 3.495 7.154 -7.427 1.00 96.31 101 ARG A N 1
ATOM 807 C CA . ARG A 1 101 ? 4.875 7.309 -7.920 1.00 96.31 101 ARG A CA 1
ATOM 808 C C . ARG A 1 101 ? 5.833 7.806 -6.847 1.00 96.31 101 ARG A C 1
ATOM 810 O O . ARG A 1 101 ? 6.863 7.190 -6.631 1.00 96.31 101 ARG A O 1
ATOM 817 N N . LYS A 1 102 ? 5.467 8.853 -6.103 1.00 96.31 102 LYS A N 1
ATOM 818 C CA . LYS A 1 102 ? 6.296 9.365 -4.996 1.00 96.31 102 LYS A CA 1
ATOM 819 C C . LYS A 1 102 ? 6.634 8.293 -3.956 1.00 96.31 102 LYS A C 1
ATOM 821 O O . LYS A 1 102 ? 7.705 8.360 -3.364 1.00 96.31 102 LYS A O 1
ATOM 826 N N . LEU A 1 103 ? 5.734 7.335 -3.741 1.00 95.25 103 LEU A N 1
ATOM 827 C CA . LEU A 1 103 ? 5.945 6.221 -2.822 1.00 95.25 103 LEU A CA 1
ATOM 828 C C . LEU A 1 103 ? 6.840 5.121 -3.416 1.00 95.25 103 LEU A C 1
ATOM 830 O O . LEU A 1 103 ? 7.657 4.550 -2.699 1.00 95.25 103 LEU A O 1
ATOM 834 N N . ILE A 1 104 ? 6.675 4.812 -4.705 1.00 94.56 104 ILE A N 1
ATOM 835 C CA . ILE A 1 104 ? 7.279 3.632 -5.343 1.00 94.56 104 ILE A CA 1
ATOM 836 C C . ILE A 1 104 ? 8.583 3.936 -6.081 1.00 94.56 104 ILE A C 1
ATOM 838 O O . ILE A 1 104 ? 9.498 3.119 -6.038 1.00 94.56 104 ILE A O 1
ATOM 842 N N . ASP A 1 105 ? 8.716 5.107 -6.703 1.00 93.44 105 ASP A N 1
ATOM 843 C CA . ASP A 1 105 ? 9.911 5.494 -7.460 1.00 93.44 105 ASP A CA 1
ATOM 844 C C . ASP A 1 105 ? 11.207 5.374 -6.624 1.00 93.44 105 ASP A C 1
ATOM 846 O O . ASP A 1 105 ? 12.197 4.874 -7.159 1.00 93.44 105 ASP A O 1
ATOM 850 N N . PRO A 1 106 ? 11.243 5.720 -5.315 1.00 92.94 106 PRO A N 1
ATOM 851 C CA . PRO A 1 106 ? 12.427 5.478 -4.488 1.00 92.94 106 PRO A CA 1
ATOM 852 C C . PRO A 1 106 ? 12.822 3.997 -4.396 1.00 92.94 106 PRO A C 1
ATOM 854 O O . PRO A 1 106 ? 14.010 3.683 -4.413 1.00 92.94 106 PRO A O 1
ATOM 857 N N . ILE A 1 107 ? 11.842 3.088 -4.335 1.00 93.31 107 ILE A N 1
ATOM 858 C CA . ILE A 1 107 ? 12.074 1.637 -4.314 1.00 93.31 107 ILE A CA 1
ATOM 859 C C . ILE A 1 107 ? 12.628 1.185 -5.670 1.00 93.31 107 ILE A C 1
ATOM 861 O O . ILE A 1 107 ? 13.622 0.461 -5.722 1.00 93.31 107 ILE A O 1
ATOM 865 N N . CYS A 1 108 ? 12.019 1.642 -6.769 1.00 91.25 108 CYS A N 1
ATOM 866 C CA . CYS A 1 108 ? 12.482 1.336 -8.124 1.00 91.25 108 CYS A CA 1
ATOM 867 C C . CYS A 1 108 ? 13.931 1.785 -8.334 1.00 91.25 108 CYS A C 1
ATOM 869 O O . CYS A 1 108 ? 14.749 0.991 -8.796 1.00 91.25 108 CYS A O 1
ATOM 871 N N . ASN A 1 109 ? 14.254 3.021 -7.950 1.00 92.00 109 ASN A N 1
ATOM 872 C CA . ASN A 1 109 ? 15.598 3.576 -8.085 1.00 92.00 109 ASN A CA 1
ATOM 873 C C . ASN A 1 109 ? 16.612 2.782 -7.252 1.00 92.00 109 ASN A C 1
ATOM 875 O O . ASN A 1 109 ? 17.657 2.404 -7.772 1.00 92.00 109 ASN A O 1
ATOM 879 N N . TYR A 1 110 ? 16.270 2.444 -6.003 1.00 92.38 110 TYR A N 1
ATOM 880 C CA . TYR A 1 110 ? 17.122 1.629 -5.134 1.00 92.38 110 TYR A CA 1
ATOM 881 C C . TYR A 1 110 ? 17.501 0.284 -5.776 1.00 92.38 110 TYR A C 1
ATOM 883 O O . TYR A 1 110 ? 18.681 -0.067 -5.836 1.00 92.38 110 TYR A O 1
ATOM 891 N N . PHE A 1 111 ? 16.524 -0.458 -6.306 1.00 90.94 111 PHE A N 1
ATOM 892 C CA . PHE A 1 111 ? 16.807 -1.737 -6.961 1.00 90.94 111 PHE A CA 1
ATOM 893 C C . PHE A 1 111 ? 17.546 -1.569 -8.292 1.00 90.94 111 PHE A C 1
ATOM 895 O O . PHE A 1 111 ? 18.446 -2.352 -8.587 1.00 90.94 111 PHE A O 1
ATOM 902 N N . GLN A 1 112 ? 17.207 -0.557 -9.095 1.00 90.06 112 GLN A N 1
ATOM 903 C CA . GLN A 1 112 ? 17.903 -0.293 -10.357 1.00 90.06 112 GLN A CA 1
ATOM 904 C C . GLN A 1 112 ? 19.380 0.046 -10.140 1.00 90.06 112 GLN A C 1
ATOM 906 O O . GLN A 1 112 ? 20.228 -0.435 -10.891 1.00 90.06 112 GLN A O 1
ATOM 911 N N . ASP A 1 113 ? 19.700 0.842 -9.124 1.00 89.75 113 ASP A N 1
ATOM 912 C CA . ASP A 1 113 ? 21.082 1.213 -8.831 1.00 89.75 113 ASP A CA 1
ATOM 913 C C . ASP A 1 113 ? 21.866 0.032 -8.242 1.00 89.75 113 ASP A C 1
ATOM 915 O O . ASP A 1 113 ? 22.979 -0.241 -8.691 1.00 89.75 113 ASP A O 1
ATOM 919 N N . SER A 1 114 ? 21.245 -0.771 -7.370 1.00 86.75 114 SER A N 1
ATOM 920 C CA . SER A 1 114 ? 21.846 -2.018 -6.871 1.00 86.75 114 SER A CA 1
ATOM 921 C C . SER A 1 114 ? 22.158 -3.022 -7.993 1.00 86.75 114 SER A C 1
ATOM 923 O O . SER A 1 114 ? 23.192 -3.695 -7.974 1.00 86.75 114 SER A O 1
ATOM 925 N N . LEU A 1 115 ? 21.300 -3.117 -9.014 1.00 85.06 115 LEU A N 1
ATOM 926 C CA . LEU A 1 115 ? 21.555 -3.966 -10.182 1.00 85.06 115 LEU A CA 1
ATOM 927 C C . LEU A 1 115 ? 22.733 -3.454 -11.023 1.00 85.06 115 LEU A C 1
ATOM 929 O O . LEU A 1 115 ? 23.531 -4.263 -11.495 1.00 85.06 115 LEU A O 1
ATOM 933 N N . LYS A 1 116 ? 22.881 -2.132 -11.185 1.00 82.56 116 LYS A N 1
ATOM 934 C CA . LYS A 1 116 ? 24.019 -1.537 -11.907 1.00 82.56 116 LYS A CA 1
ATOM 935 C C . LYS A 1 116 ? 25.340 -1.787 -11.184 1.00 82.56 116 LYS A C 1
ATOM 937 O O . LYS A 1 116 ? 26.293 -2.212 -11.827 1.00 82.56 116 LYS A O 1
ATOM 942 N N . GLU A 1 117 ? 25.403 -1.568 -9.870 1.00 73.94 117 GLU A N 1
ATOM 943 C CA . GLU A 1 117 ? 26.622 -1.787 -9.071 1.00 73.94 117 GLU A CA 1
ATOM 944 C C . GLU A 1 117 ? 27.119 -3.234 -9.149 1.00 73.94 117 GLU A C 1
ATOM 946 O O . GLU A 1 117 ? 28.319 -3.474 -9.286 1.00 73.94 117 GLU A O 1
ATOM 951 N N . ASN A 1 118 ? 26.203 -4.207 -9.143 1.00 65.00 118 ASN A N 1
ATOM 952 C CA . ASN A 1 118 ? 26.570 -5.607 -9.324 1.00 65.00 118 ASN A CA 1
ATOM 953 C C . ASN A 1 118 ? 27.224 -5.858 -10.691 1.00 65.00 118 ASN A C 1
ATOM 955 O O . ASN A 1 118 ? 28.217 -6.569 -10.749 1.00 65.00 118 ASN A O 1
ATOM 959 N N . ILE A 1 119 ? 26.755 -5.237 -11.776 1.00 62.78 119 ILE A N 1
ATOM 960 C CA . ILE A 1 119 ? 27.361 -5.399 -13.113 1.00 62.78 119 ILE A CA 1
ATOM 961 C C . ILE A 1 119 ? 28.811 -4.881 -13.150 1.00 62.78 119 ILE A C 1
ATOM 963 O O . ILE A 1 119 ? 29.646 -5.453 -13.850 1.00 62.78 119 ILE A O 1
ATOM 967 N N . TYR A 1 120 ? 29.138 -3.834 -12.388 1.00 57.97 120 TYR A N 1
ATOM 968 C CA . TYR A 1 120 ? 30.500 -3.285 -12.340 1.00 57.97 120 TYR A CA 1
ATOM 969 C C . TYR A 1 120 ? 31.479 -4.122 -11.507 1.00 57.97 120 TYR A C 1
ATOM 971 O O . TYR A 1 120 ? 32.673 -4.060 -11.768 1.00 57.97 120 TYR A O 1
ATOM 979 N N . ASN A 1 121 ? 31.002 -4.927 -10.554 1.00 55.44 121 ASN A N 1
ATOM 980 C CA . ASN A 1 121 ? 31.862 -5.762 -9.702 1.00 55.44 121 ASN A CA 1
ATOM 981 C C . ASN A 1 121 ? 32.242 -7.121 -10.327 1.00 55.44 121 ASN A C 1
ATOM 983 O O . ASN A 1 121 ? 33.042 -7.851 -9.745 1.00 55.44 121 ASN A O 1
ATOM 987 N N . TYR A 1 122 ? 31.667 -7.475 -11.482 1.00 50.75 122 TYR A N 1
ATOM 988 C CA . TYR A 1 122 ? 31.955 -8.722 -12.213 1.00 50.75 122 TYR A CA 1
ATOM 989 C C . TYR A 1 122 ? 32.690 -8.504 -13.551 1.00 50.75 122 TYR A C 1
ATOM 991 O O . TYR A 1 122 ? 32.837 -9.459 -14.315 1.00 50.75 122 TYR A O 1
ATOM 999 N N . ASN A 1 123 ? 33.158 -7.281 -13.827 1.00 43.28 123 ASN A N 1
ATOM 1000 C CA . ASN A 1 123 ? 34.066 -6.952 -14.937 1.00 43.28 123 ASN A CA 1
ATOM 1001 C C . ASN A 1 123 ? 35.432 -6.521 -14.398 1.00 43.28 123 ASN A C 1
ATOM 1003 O O . ASN A 1 123 ? 36.421 -6.684 -15.146 1.00 43.28 123 ASN A O 1
#

Radius of gyration: 16.06 Å; chains: 1; bounding box: 51×22×42 Å

Secondary structure (DSSP, 8-state):
-B-----HHHHHHHHHHHHHHHHHHHHHTTSS-TT--GGGS-HHHHHHHHHHHHHHHHHTS-HHHHHS-BSHHHHHHHHHHHHHHHHT-GGGGG--HHHHHHHHHHHHHHHHHHHHHHHHHT-

pLDDT: mean 91.95, std 9.5, range [43.28, 98.31]

Foldseek 3Di:
DDEDPDDLVRVLVQLVVLLVVLVVVCCVVVVDPPPDDLLRDDPVVNVVSSLVSLLVVLLPDDLCQLQDDYCSLVSSLSNQLVVCVVSVNNVSVPRDSVNSCVSRVVVNVVSVVVVVVVVVVVD

Sequence (123 aa):
MIEIKITIDTALSLLLDRMKFELKLRQKQGVLKHGLRLENLSYKDLINLVEASVFDTVFLLPVDLITSETNLIQIITGTVRALAKVLHREEFLLYTTLQARKLIDPICNYFQDSLKENIYNYN